Protein AF-A0A9P8HRF6-F1 (afdb_monomer_lite)

Radius of gyration: 20.4 Å; chains: 1; bounding box: 56×30×61 Å

Organism: NCBI:txid1670608

Foldseek 3Di:
DDPPDCPDPVVVVVVVVVVVVLVVLLVVLVVLLVCLVVLCDPPHDPVSNVVSLVSLLVSLVSNVVSLVVVVVVLVVVVVVVVPDDPLVVLVSVLVVVLSVLVVLQSVLSNCQSPDDPVSQQSPCVRHPVVCCCVSHPVSVVVSVVSNVVSVVVSVVVPVVVVVVD

Sequence (165 aa):
MVCRSNVDFKDKKRLIGMLNRTQLLYTAAIALSIAGGGMRSPGNTPKNQSTGRKLTRVATILITVTFAALVGYTVYFWVQKGRLRPARLMLLRAFSLAIPFLIVRIVYALLAAFSSALISKWSAIYGSWVAFLVMGLIMEFIVVAIYVTAGILIPYSRDHQEEAK

pLDDT: mean 77.13, std 14.33, range [34.88, 93.38]

Structure (mmCIF, N/CA/C/O backbone):
data_AF-A0A9P8HRF6-F1
#
_entry.id   AF-A0A9P8HRF6-F1
#
loop_
_atom_site.group_PDB
_atom_site.id
_atom_site.type_symbol
_atom_site.label_atom_id
_atom_site.label_alt_id
_atom_site.label_comp_id
_atom_site.label_asym_id
_atom_site.label_entity_id
_atom_site.label_seq_id
_atom_site.pdbx_PDB_ins_code
_atom_site.Cartn_x
_atom_site.Cartn_y
_atom_site.Cartn_z
_atom_site.occupancy
_atom_site.B_iso_or_equiv
_atom_site.auth_seq_id
_atom_site.auth_comp_id
_atom_site.auth_asym_id
_atom_site.auth_atom_id
_atom_site.pdbx_PDB_model_num
ATOM 1 N N . MET A 1 1 ? -21.610 5.510 33.395 1.00 34.88 1 MET A N 1
ATOM 2 C CA . MET A 1 1 ? -20.277 5.841 33.945 1.00 34.88 1 MET A CA 1
ATOM 3 C C . MET A 1 1 ? -19.281 5.919 32.788 1.00 34.88 1 MET A C 1
ATOM 5 O O . MET A 1 1 ? -18.798 4.900 32.316 1.00 34.88 1 MET A O 1
ATOM 9 N N . VAL A 1 2 ? -19.085 7.112 32.219 1.00 44.91 2 VAL A N 1
ATOM 10 C CA . VAL A 1 2 ? -18.218 7.323 31.047 1.00 44.91 2 VAL A CA 1
ATOM 11 C C . VAL A 1 2 ? -16.812 7.617 31.558 1.00 44.91 2 VAL A C 1
ATOM 13 O O . VAL A 1 2 ? -16.490 8.759 31.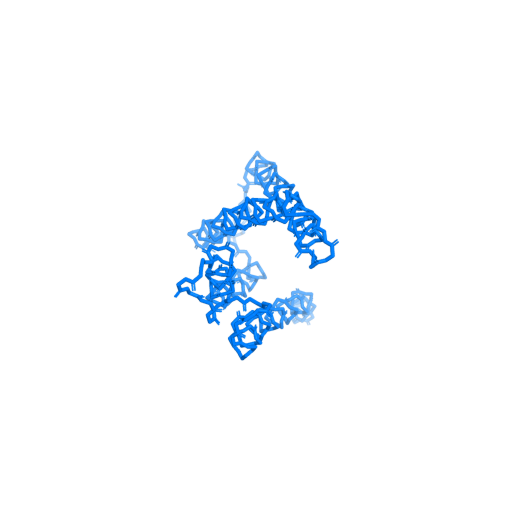878 1.00 44.91 2 VAL A O 1
ATOM 16 N N . CYS A 1 3 ? -15.963 6.592 31.645 1.00 42.81 3 CYS A N 1
ATOM 17 C CA . CYS A 1 3 ? -14.525 6.811 31.769 1.00 42.81 3 CYS A CA 1
ATOM 18 C C . CYS A 1 3 ? -14.032 7.444 30.464 1.00 42.81 3 CYS A C 1
ATOM 20 O O . CYS A 1 3 ? -13.748 6.775 29.468 1.00 42.81 3 CYS A O 1
ATOM 22 N N . ARG A 1 4 ? -13.976 8.777 30.472 1.00 48.53 4 ARG A N 1
ATOM 23 C CA . ARG A 1 4 ? -13.335 9.620 29.468 1.00 48.53 4 ARG A CA 1
ATOM 24 C C . ARG A 1 4 ? -11.851 9.261 29.458 1.00 48.53 4 ARG A C 1
ATOM 26 O O . ARG A 1 4 ? -11.060 9.768 30.242 1.00 48.53 4 ARG A O 1
ATOM 33 N N . SER A 1 5 ? -11.490 8.307 28.609 1.00 50.91 5 SER A N 1
ATOM 34 C CA . SER A 1 5 ? -10.112 7.873 28.436 1.00 50.91 5 SER A CA 1
ATOM 35 C C . SER A 1 5 ? -9.315 9.039 27.839 1.00 50.91 5 SER A C 1
ATOM 37 O O . SER A 1 5 ? -9.398 9.299 26.636 1.00 50.91 5 SER A O 1
ATOM 39 N N . ASN A 1 6 ? -8.556 9.727 28.696 1.00 44.25 6 ASN A N 1
ATOM 40 C CA . ASN A 1 6 ? -7.349 10.472 28.347 1.00 44.25 6 ASN A CA 1
ATOM 41 C C . ASN A 1 6 ? -6.419 9.514 27.589 1.00 44.25 6 ASN A C 1
ATOM 43 O O . ASN A 1 6 ? -5.600 8.810 28.175 1.00 44.25 6 ASN A O 1
ATOM 47 N N . VAL A 1 7 ? -6.614 9.401 26.278 1.00 54.84 7 VAL A N 1
ATOM 48 C CA . VAL A 1 7 ? -5.555 8.915 25.401 1.00 54.84 7 VAL A CA 1
ATOM 49 C C . VAL A 1 7 ? -4.588 10.085 25.330 1.00 54.84 7 VAL A C 1
ATOM 51 O O . VAL A 1 7 ? -4.951 11.156 24.841 1.00 54.84 7 VAL A O 1
ATOM 54 N N . ASP A 1 8 ? -3.436 9.898 25.957 1.00 60.84 8 ASP A N 1
ATOM 55 C CA . ASP A 1 8 ? -2.430 10.907 26.243 1.00 60.84 8 ASP A CA 1
ATOM 56 C C . ASP A 1 8 ? -2.174 11.817 25.024 1.00 60.84 8 ASP A C 1
ATOM 58 O O . ASP A 1 8 ? -1.934 11.367 23.897 1.00 60.84 8 ASP A O 1
ATOM 62 N N . PHE A 1 9 ? -2.264 13.133 25.226 1.00 56.09 9 PHE A N 1
ATOM 63 C CA . PHE A 1 9 ? -2.082 14.124 24.161 1.00 56.09 9 PHE A CA 1
ATOM 64 C C . PHE A 1 9 ? -0.687 14.009 23.508 1.00 56.09 9 PHE A C 1
ATOM 66 O O . PHE A 1 9 ? -0.514 14.347 22.331 1.00 56.09 9 PHE A O 1
ATOM 73 N N . LYS A 1 10 ? 0.301 13.481 24.245 1.00 58.62 10 LYS A N 1
ATOM 74 C CA . LYS A 1 10 ? 1.660 13.178 23.784 1.00 58.62 10 LYS A CA 1
ATOM 75 C C . LYS A 1 10 ? 1.672 11.990 22.822 1.00 58.62 10 LYS A C 1
ATOM 77 O O . LYS A 1 10 ? 2.337 12.079 21.790 1.00 58.62 10 LYS A O 1
ATOM 82 N N . ASP A 1 11 ? 0.890 10.943 23.083 1.00 69.56 11 ASP A N 1
ATOM 83 C CA . ASP A 1 11 ? 0.734 9.804 22.167 1.00 69.56 11 ASP A CA 1
ATOM 84 C C . ASP A 1 11 ? 0.033 10.220 20.876 1.00 69.56 11 ASP A C 1
ATOM 86 O O . ASP A 1 11 ? 0.462 9.837 19.788 1.00 69.56 11 ASP A O 1
ATOM 90 N N . LYS A 1 12 ? -0.970 11.104 20.958 1.00 71.44 12 LYS A N 1
ATOM 91 C CA . LYS A 1 12 ? -1.626 11.659 19.764 1.00 71.44 12 LYS A CA 1
ATOM 92 C C . LYS A 1 12 ? -0.635 12.420 18.873 1.00 71.44 12 LYS A C 1
ATOM 94 O O . LYS A 1 12 ? -0.612 12.202 17.663 1.00 71.44 12 LYS A O 1
ATOM 99 N N . LYS A 1 13 ? 0.201 13.292 19.454 1.00 74.69 13 LYS A N 1
ATOM 100 C CA . LYS A 1 13 ? 1.238 14.033 18.707 1.00 74.69 13 LYS A CA 1
ATOM 101 C C . LYS A 1 13 ? 2.289 13.095 18.107 1.00 74.69 13 LYS A C 1
ATOM 103 O O . LYS A 1 13 ? 2.679 13.280 16.956 1.00 74.69 13 LYS A O 1
ATOM 108 N N . ARG A 1 14 ? 2.714 12.071 18.857 1.00 76.19 14 ARG A N 1
ATOM 109 C CA . ARG A 1 14 ? 3.662 11.051 18.381 1.00 76.19 14 ARG A CA 1
ATOM 110 C C . ARG A 1 14 ? 3.092 10.239 17.218 1.00 76.19 14 ARG A C 1
ATOM 112 O O . ARG A 1 14 ? 3.770 10.113 16.204 1.00 76.19 14 ARG A O 1
ATOM 119 N N . LEU A 1 15 ? 1.847 9.773 17.322 1.00 76.06 15 LEU A N 1
ATOM 120 C CA . LEU A 1 15 ? 1.154 9.027 16.266 1.00 76.06 15 LEU A CA 1
ATOM 121 C C . LEU A 1 15 ? 1.003 9.853 14.986 1.00 76.06 15 LEU A C 1
ATOM 123 O O . LEU A 1 15 ? 1.347 9.367 13.912 1.00 76.06 15 LEU A O 1
ATOM 127 N N . ILE A 1 16 ? 0.563 11.111 15.093 1.00 79.88 16 ILE A N 1
ATOM 128 C CA . ILE A 1 16 ? 0.440 12.010 13.932 1.00 79.88 16 ILE A CA 1
ATOM 129 C C . ILE A 1 16 ? 1.817 12.263 13.300 1.00 79.88 16 ILE A C 1
ATOM 131 O O . ILE A 1 16 ? 1.957 12.191 12.081 1.00 79.88 16 ILE A O 1
ATOM 135 N N . GLY A 1 17 ? 2.857 12.484 14.111 1.00 84.00 17 GLY A N 1
ATOM 136 C CA . GLY A 1 17 ? 4.224 12.654 13.613 1.00 84.00 17 GLY A CA 1
ATOM 137 C C . GLY A 1 17 ? 4.808 11.393 12.961 1.00 84.00 17 GLY A C 1
ATOM 138 O O . GLY A 1 17 ? 5.608 11.488 12.033 1.00 84.00 17 GLY A O 1
ATOM 139 N N . MET A 1 18 ? 4.431 10.197 13.420 1.00 83.94 18 MET A N 1
ATOM 140 C CA . MET A 1 18 ? 4.812 8.931 12.780 1.00 83.94 18 MET A CA 1
ATOM 141 C C . MET A 1 18 ? 4.077 8.731 11.451 1.00 83.94 18 MET A C 1
ATOM 143 O O . MET A 1 18 ? 4.732 8.453 10.449 1.00 83.94 18 MET A O 1
ATOM 147 N N . LEU A 1 19 ? 2.761 8.965 11.414 1.00 83.44 19 LEU A N 1
ATOM 148 C CA . LEU A 1 19 ? 1.964 8.866 10.188 1.00 83.44 19 LEU A CA 1
ATOM 149 C C . LEU A 1 19 ? 2.472 9.818 9.102 1.00 83.44 19 LEU A C 1
ATOM 151 O O . LEU A 1 19 ? 2.679 9.392 7.966 1.00 83.44 19 LEU A O 1
ATOM 155 N N . ASN A 1 20 ? 2.750 11.075 9.458 1.00 88.31 20 ASN A N 1
ATOM 156 C CA . ASN A 1 20 ? 3.239 12.071 8.505 1.00 88.31 20 ASN A CA 1
ATOM 157 C C . ASN A 1 20 ? 4.582 11.653 7.880 1.00 88.31 20 ASN A C 1
ATOM 159 O O . ASN A 1 20 ? 4.787 11.786 6.677 1.00 88.31 20 ASN A O 1
ATOM 163 N N . ARG A 1 21 ? 5.479 11.055 8.678 1.00 89.56 21 ARG A N 1
ATOM 164 C CA . ARG A 1 21 ? 6.744 10.497 8.173 1.00 89.56 21 ARG A CA 1
ATOM 165 C C . ARG A 1 21 ? 6.512 9.344 7.199 1.00 89.56 21 ARG A C 1
ATOM 167 O O . ARG A 1 21 ? 7.142 9.315 6.147 1.00 89.56 21 ARG A O 1
ATOM 174 N N . THR A 1 22 ? 5.589 8.429 7.498 1.00 89.19 22 THR A N 1
ATOM 175 C CA . THR A 1 22 ? 5.261 7.340 6.562 1.00 89.19 22 THR A CA 1
ATOM 176 C C . THR A 1 22 ? 4.598 7.837 5.277 1.00 89.19 22 THR A C 1
ATOM 178 O O . THR A 1 22 ? 4.884 7.300 4.210 1.00 89.19 22 THR A O 1
ATOM 181 N N . GLN A 1 23 ? 3.785 8.896 5.347 1.00 88.38 23 GLN A N 1
ATOM 182 C CA . GLN A 1 23 ? 3.176 9.518 4.169 1.00 88.38 23 GLN A CA 1
ATOM 183 C C . GLN A 1 23 ? 4.218 10.199 3.277 1.00 88.38 23 GLN A C 1
ATOM 185 O O . GLN A 1 23 ? 4.188 9.998 2.068 1.00 88.38 23 GLN A O 1
ATOM 190 N N . LEU A 1 24 ? 5.175 10.924 3.864 1.00 92.19 24 LEU A N 1
ATOM 191 C CA . LEU A 1 24 ? 6.300 11.520 3.133 1.00 92.19 24 LEU A CA 1
ATOM 192 C C . LEU A 1 24 ? 7.154 10.463 2.420 1.00 92.19 24 LEU A C 1
ATOM 194 O O . LEU A 1 24 ? 7.548 10.646 1.271 1.00 92.19 24 LEU A O 1
ATOM 198 N N . LEU A 1 25 ? 7.420 9.334 3.084 1.00 91.12 25 LEU A N 1
ATOM 199 C CA . LEU A 1 25 ? 8.137 8.217 2.463 1.00 91.12 25 LEU A CA 1
ATOM 200 C C . LEU A 1 25 ? 7.348 7.618 1.292 1.00 91.12 25 LEU A C 1
ATOM 202 O O . LEU A 1 25 ? 7.927 7.319 0.249 1.00 91.12 25 LEU A O 1
ATOM 206 N N . TYR A 1 26 ? 6.030 7.474 1.443 1.00 91.75 26 TYR A N 1
ATOM 207 C CA . TYR A 1 26 ? 5.168 6.923 0.401 1.00 91.75 26 TYR A CA 1
ATOM 208 C C . TYR A 1 26 ? 5.082 7.825 -0.836 1.00 91.75 26 TYR A C 1
ATOM 210 O O . TYR A 1 26 ? 5.217 7.342 -1.960 1.00 91.75 26 TYR A O 1
ATOM 218 N N . THR A 1 27 ? 4.908 9.137 -0.654 1.00 92.44 27 THR A N 1
ATOM 219 C CA . THR A 1 27 ? 4.850 10.089 -1.775 1.00 92.44 27 THR A CA 1
ATOM 220 C C . THR A 1 27 ? 6.174 10.145 -2.534 1.00 92.44 27 THR A C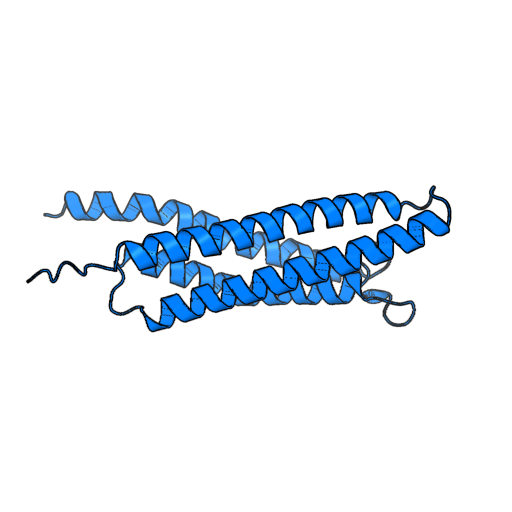 1
ATOM 222 O O . THR A 1 27 ? 6.172 10.116 -3.767 1.00 92.44 27 THR A O 1
ATOM 225 N N . ALA A 1 28 ? 7.305 10.127 -1.821 1.00 93.38 28 ALA A N 1
ATOM 226 C CA . ALA A 1 28 ? 8.628 10.026 -2.432 1.00 93.38 28 ALA A CA 1
ATOM 227 C C . ALA A 1 28 ? 8.784 8.729 -3.247 1.00 93.38 28 ALA A C 1
ATOM 229 O O . ALA A 1 28 ? 9.322 8.749 -4.356 1.00 93.38 28 ALA A O 1
ATOM 230 N N . ALA A 1 29 ? 8.271 7.606 -2.737 1.00 91.88 29 ALA A N 1
ATOM 231 C CA . ALA A 1 29 ? 8.329 6.328 -3.436 1.00 91.88 29 ALA A CA 1
ATOM 232 C C . ALA A 1 29 ? 7.499 6.324 -4.732 1.00 91.88 29 ALA A C 1
ATOM 234 O O . ALA A 1 29 ? 7.974 5.828 -5.755 1.00 91.88 29 ALA A O 1
ATOM 235 N N . ILE A 1 30 ? 6.301 6.924 -4.728 1.00 92.19 30 ILE A N 1
ATOM 236 C CA . ILE A 1 30 ? 5.479 7.073 -5.941 1.00 92.19 30 ILE A CA 1
ATOM 237 C C . ILE A 1 30 ? 6.202 7.932 -6.983 1.00 92.19 30 ILE A C 1
ATOM 239 O O . ILE A 1 30 ? 6.291 7.528 -8.143 1.00 92.19 30 ILE A O 1
ATOM 243 N N . ALA A 1 31 ? 6.763 9.076 -6.581 1.00 93.38 31 ALA A N 1
ATOM 244 C CA . ALA A 1 31 ? 7.508 9.948 -7.491 1.00 93.38 31 ALA A CA 1
ATOM 245 C C . ALA A 1 31 ? 8.676 9.199 -8.159 1.00 93.38 31 ALA A C 1
ATOM 247 O O . ALA A 1 31 ? 8.865 9.274 -9.376 1.00 93.38 31 ALA A O 1
ATOM 248 N N . LEU A 1 32 ? 9.408 8.401 -7.378 1.00 89.62 32 LEU A N 1
ATOM 249 C CA . LEU A 1 32 ? 10.512 7.586 -7.877 1.00 89.62 32 LEU A CA 1
ATOM 250 C C . LEU A 1 32 ? 10.035 6.451 -8.800 1.00 89.62 32 LEU A C 1
ATOM 252 O O . LEU A 1 32 ? 10.715 6.123 -9.773 1.00 89.62 32 LEU A O 1
ATOM 256 N N . SER A 1 33 ? 8.855 5.882 -8.534 1.00 87.88 33 SER A N 1
ATOM 257 C CA . SER A 1 33 ? 8.227 4.870 -9.390 1.00 87.88 33 SER A CA 1
ATOM 258 C C . SER A 1 33 ? 7.843 5.440 -10.759 1.00 87.88 33 SER A C 1
ATOM 260 O O . SER A 1 33 ? 8.093 4.795 -11.778 1.00 87.88 33 SER A O 1
ATOM 262 N N . ILE A 1 34 ? 7.282 6.654 -10.802 1.00 88.38 34 ILE A N 1
ATOM 263 C CA . ILE A 1 34 ? 6.915 7.339 -12.053 1.00 88.38 34 ILE A CA 1
ATOM 264 C C . ILE A 1 34 ? 8.178 7.681 -12.857 1.00 88.38 34 ILE A C 1
ATOM 266 O O . ILE A 1 34 ? 8.266 7.350 -14.042 1.00 88.38 34 ILE A O 1
ATOM 270 N N . ALA A 1 35 ? 9.195 8.258 -12.204 1.00 88.62 35 ALA A N 1
ATOM 271 C CA . ALA A 1 35 ? 10.479 8.571 -12.837 1.00 88.62 35 ALA A CA 1
ATOM 272 C C . ALA A 1 35 ? 11.182 7.312 -13.383 1.00 88.62 35 ALA A C 1
ATOM 274 O O . ALA A 1 35 ? 11.676 7.301 -14.513 1.00 88.62 35 ALA A O 1
ATOM 275 N N . GLY A 1 36 ? 11.178 6.223 -12.606 1.00 83.44 36 GLY A N 1
ATOM 276 C CA . GLY A 1 36 ? 11.717 4.927 -13.016 1.00 83.44 36 GLY A CA 1
ATOM 277 C C . GLY A 1 36 ? 10.979 4.322 -14.214 1.00 83.44 36 GLY A C 1
ATOM 278 O O . GLY A 1 36 ? 11.626 3.744 -15.087 1.00 83.44 36 GLY A O 1
ATOM 279 N N . GLY A 1 37 ? 9.656 4.498 -14.293 1.00 81.31 37 GLY A N 1
ATOM 280 C CA . GLY A 1 37 ? 8.837 4.088 -15.436 1.00 81.31 37 GLY A CA 1
ATOM 281 C C . GLY A 1 37 ? 9.205 4.826 -16.725 1.00 81.31 37 GLY A C 1
ATOM 282 O O . GLY A 1 37 ? 9.447 4.183 -17.746 1.00 81.31 37 GLY A O 1
ATOM 283 N N . GLY A 1 38 ? 9.343 6.155 -16.668 1.00 82.44 38 GLY A N 1
ATOM 284 C CA . GLY A 1 38 ? 9.699 6.974 -17.836 1.00 82.44 38 GLY A CA 1
ATOM 285 C C . GLY A 1 38 ? 11.072 6.635 -18.433 1.00 82.44 38 GLY A C 1
ATOM 286 O O . GLY A 1 38 ? 11.222 6.524 -19.651 1.00 82.44 38 GLY A O 1
ATOM 287 N N . MET A 1 39 ? 12.073 6.372 -17.586 1.00 80.88 39 MET A N 1
ATOM 288 C CA . MET A 1 39 ? 13.433 6.024 -18.035 1.00 80.88 39 MET A CA 1
ATOM 289 C C . MET A 1 39 ? 13.544 4.630 -18.675 1.00 80.88 39 MET A C 1
ATOM 291 O O . MET A 1 39 ? 14.533 4.334 -19.346 1.00 80.88 39 MET A O 1
ATOM 295 N N . ARG A 1 40 ? 12.541 3.764 -18.486 1.00 72.12 40 ARG A N 1
ATOM 296 C CA . ARG A 1 40 ? 12.487 2.412 -19.069 1.00 72.12 40 ARG A CA 1
ATOM 297 C C . ARG A 1 40 ? 11.886 2.377 -20.476 1.00 72.12 40 ARG A C 1
ATOM 299 O O . ARG A 1 40 ? 11.742 1.287 -21.024 1.00 72.12 40 ARG A O 1
ATOM 306 N N . SER A 1 41 ? 11.534 3.533 -21.044 1.00 72.94 41 SER A N 1
ATOM 307 C CA . SER A 1 41 ? 10.966 3.603 -22.392 1.00 72.94 41 SER A CA 1
ATOM 308 C C . SER A 1 41 ? 11.946 3.056 -23.453 1.00 72.94 41 SER A C 1
ATOM 310 O O . SER A 1 41 ? 13.138 3.378 -23.378 1.00 72.94 41 SER A O 1
ATOM 312 N N . PRO A 1 42 ? 11.473 2.266 -24.443 1.00 63.44 42 PRO A N 1
ATOM 313 C CA . PRO A 1 42 ? 12.308 1.624 -25.467 1.00 63.44 42 PRO A CA 1
ATOM 314 C C . PRO A 1 42 ? 13.162 2.580 -26.312 1.00 63.44 42 PRO A C 1
ATOM 316 O O . PRO A 1 42 ? 14.165 2.152 -26.872 1.00 63.44 42 PRO A O 1
ATOM 319 N N . GLY A 1 43 ? 12.795 3.864 -26.389 1.00 66.62 43 GLY A N 1
ATOM 320 C CA . GLY A 1 43 ? 13.535 4.892 -27.135 1.00 66.62 43 GLY A CA 1
ATOM 321 C C . GLY A 1 43 ? 14.746 5.489 -26.406 1.00 66.62 43 GLY A C 1
ATOM 322 O O . GLY A 1 43 ? 15.421 6.350 -26.960 1.00 66.62 43 GLY A O 1
ATOM 323 N N . ASN A 1 44 ? 15.028 5.074 -25.165 1.00 70.25 44 ASN A N 1
ATOM 324 C CA . ASN A 1 44 ? 16.126 5.623 -24.365 1.00 70.25 44 ASN A CA 1
ATOM 325 C C . ASN A 1 44 ? 17.416 4.794 -24.464 1.00 70.25 44 ASN A C 1
ATOM 327 O O . ASN A 1 44 ? 17.382 3.563 -24.533 1.00 70.25 44 ASN A O 1
ATOM 331 N N . THR A 1 45 ? 18.563 5.469 -24.331 1.00 76.44 45 THR A N 1
ATOM 332 C CA . THR A 1 45 ? 19.906 4.869 -24.250 1.00 76.44 45 THR A CA 1
ATOM 333 C C . THR A 1 45 ? 19.966 3.733 -23.211 1.00 76.44 45 THR A C 1
ATOM 335 O O . THR A 1 45 ? 19.419 3.887 -22.112 1.00 76.44 45 THR A O 1
ATOM 338 N N . PRO A 1 46 ? 20.692 2.623 -23.462 1.00 72.94 46 PRO A N 1
ATOM 339 C CA . PRO A 1 46 ? 20.788 1.483 -22.536 1.00 72.94 46 PRO A CA 1
ATOM 340 C C . PRO A 1 46 ? 21.230 1.859 -21.107 1.00 72.94 46 PRO A C 1
ATOM 342 O O . PRO A 1 46 ? 20.789 1.245 -20.131 1.00 72.94 46 PRO A O 1
ATOM 345 N N . LYS A 1 47 ? 22.032 2.925 -20.948 1.00 73.12 47 LYS A N 1
ATOM 346 C CA . LYS A 1 47 ? 22.398 3.484 -19.633 1.00 73.12 47 LYS A CA 1
ATOM 347 C C . LYS A 1 47 ? 21.176 3.987 -18.844 1.00 73.12 47 LYS A C 1
ATOM 349 O O . LYS A 1 47 ? 21.052 3.677 -17.655 1.00 73.12 47 LYS A O 1
ATOM 354 N N . ASN A 1 48 ? 20.240 4.678 -19.495 1.00 76.19 48 ASN A N 1
ATOM 355 C CA . ASN A 1 48 ? 19.022 5.203 -18.865 1.00 76.19 48 ASN A CA 1
ATOM 356 C C . ASN A 1 48 ? 18.056 4.079 -18.479 1.00 76.19 48 ASN A C 1
ATOM 358 O O . ASN A 1 48 ? 17.487 4.111 -17.390 1.00 76.19 48 ASN A O 1
ATOM 362 N N . GLN A 1 49 ? 17.952 3.030 -19.299 1.00 76.88 49 GLN A N 1
ATOM 363 C CA . GLN A 1 49 ? 17.112 1.870 -18.986 1.00 76.88 49 GLN A CA 1
ATOM 364 C C . GLN A 1 49 ? 17.599 1.125 -17.734 1.00 76.88 49 GLN A C 1
ATOM 366 O O . GLN A 1 49 ? 16.798 0.736 -16.878 1.00 76.88 49 GLN A O 1
ATOM 371 N N . SER A 1 50 ? 18.921 0.965 -17.582 1.00 77.88 50 SER A N 1
ATOM 372 C CA . SER A 1 50 ? 19.508 0.346 -16.385 1.00 77.88 50 SER A CA 1
ATOM 373 C C . SER A 1 50 ? 19.251 1.177 -15.120 1.00 77.88 50 SER A C 1
ATOM 375 O O . SER A 1 50 ? 18.928 0.627 -14.063 1.00 77.88 50 SER A O 1
ATOM 377 N N . THR A 1 51 ? 19.311 2.505 -15.249 1.00 82.81 51 THR A N 1
ATOM 378 C CA . THR A 1 51 ? 19.046 3.457 -14.165 1.00 82.81 51 THR A CA 1
ATOM 379 C C . THR A 1 51 ? 17.571 3.423 -13.771 1.00 82.81 51 THR A C 1
ATOM 381 O O . THR A 1 51 ? 17.261 3.208 -12.600 1.00 82.81 51 THR A O 1
ATOM 384 N N . GLY A 1 52 ? 16.648 3.475 -14.737 1.00 81.06 52 GLY A N 1
ATOM 385 C CA . GLY A 1 52 ? 15.208 3.349 -14.489 1.00 81.06 52 GLY A CA 1
ATOM 386 C C . GLY A 1 52 ? 14.827 2.038 -13.795 1.00 81.06 52 GLY A C 1
ATOM 387 O O . GLY A 1 52 ? 13.979 2.017 -12.898 1.00 81.06 52 GLY A O 1
ATOM 388 N N . ARG A 1 53 ? 15.509 0.935 -14.130 1.00 80.50 53 ARG A N 1
ATOM 389 C CA . ARG A 1 53 ? 15.315 -0.366 -13.469 1.00 80.50 53 ARG A CA 1
ATOM 390 C C . ARG A 1 53 ? 15.757 -0.338 -12.001 1.00 80.50 53 ARG A C 1
ATOM 392 O O . ARG A 1 53 ? 15.048 -0.886 -11.158 1.00 80.50 53 ARG A O 1
ATOM 399 N N . LYS A 1 54 ? 16.871 0.333 -11.683 1.00 84.06 54 LYS A N 1
ATOM 400 C CA . LYS A 1 54 ? 17.317 0.557 -10.295 1.00 84.06 54 LYS A CA 1
ATOM 401 C C . LYS A 1 54 ? 16.330 1.442 -9.525 1.00 84.06 54 LYS A C 1
ATOM 403 O O . LYS A 1 54 ? 15.912 1.047 -8.441 1.00 84.06 54 LYS A O 1
ATOM 408 N N . LEU A 1 55 ? 15.891 2.562 -10.107 1.00 86.12 55 LEU A N 1
ATOM 409 C CA . LEU A 1 55 ? 14.913 3.470 -9.484 1.00 86.12 55 LEU A CA 1
ATOM 410 C C . LEU A 1 55 ? 13.596 2.756 -9.155 1.00 86.12 55 LEU A C 1
ATOM 412 O O . LEU A 1 55 ? 13.100 2.864 -8.037 1.00 86.12 55 LEU A O 1
ATOM 416 N N . THR A 1 56 ? 13.073 1.957 -10.091 1.00 85.56 56 THR A N 1
ATOM 417 C CA . THR A 1 56 ? 11.822 1.204 -9.887 1.00 85.56 56 THR A CA 1
ATOM 418 C C . THR A 1 56 ? 11.953 0.181 -8.752 1.00 85.56 56 THR A C 1
ATOM 420 O O . THR A 1 56 ? 11.028 0.007 -7.961 1.00 85.56 56 THR A O 1
ATOM 423 N N . ARG A 1 57 ? 13.111 -0.487 -8.630 1.00 87.06 57 ARG A N 1
ATOM 424 C CA . ARG A 1 57 ? 13.369 -1.433 -7.530 1.00 87.06 57 ARG A CA 1
ATOM 425 C C . ARG A 1 57 ? 13.397 -0.729 -6.179 1.00 87.06 57 ARG A C 1
ATOM 427 O O . ARG A 1 57 ? 12.732 -1.188 -5.256 1.00 87.06 57 ARG A O 1
ATOM 434 N N . VAL A 1 58 ? 14.104 0.399 -6.080 1.00 90.69 58 VAL A N 1
ATOM 435 C CA . VAL A 1 58 ? 14.150 1.206 -4.849 1.00 90.69 58 VAL A CA 1
ATOM 436 C C . VAL A 1 58 ? 12.748 1.685 -4.466 1.00 90.69 58 VAL A C 1
ATOM 438 O O . VAL A 1 58 ? 12.335 1.499 -3.324 1.00 90.69 58 VAL A O 1
ATOM 441 N N . ALA A 1 59 ? 11.982 2.213 -5.425 1.00 88.62 59 ALA A N 1
ATOM 442 C CA . ALA A 1 59 ? 10.602 2.642 -5.204 1.00 88.62 59 ALA A CA 1
ATOM 443 C C . ALA A 1 59 ? 9.715 1.502 -4.674 1.00 88.62 59 ALA A C 1
ATOM 445 O O . ALA A 1 59 ? 8.973 1.681 -3.710 1.00 88.62 59 ALA A O 1
ATOM 446 N N . THR A 1 60 ? 9.840 0.307 -5.257 1.00 89.56 60 THR A N 1
ATOM 447 C CA . THR A 1 60 ? 9.044 -0.862 -4.851 1.00 89.56 60 THR A CA 1
ATOM 448 C C . THR A 1 60 ? 9.385 -1.317 -3.429 1.00 89.56 60 THR A C 1
ATOM 450 O O . THR A 1 60 ? 8.482 -1.650 -2.659 1.00 89.56 60 THR A O 1
ATOM 453 N N . ILE A 1 61 ? 10.668 -1.287 -3.046 1.00 90.94 61 ILE A N 1
ATOM 454 C CA . ILE A 1 61 ? 11.095 -1.581 -1.668 1.00 90.94 61 ILE A CA 1
ATOM 455 C C . ILE A 1 61 ? 10.480 -0.565 -0.700 1.00 90.94 61 ILE A C 1
ATOM 457 O O . ILE A 1 61 ? 9.895 -0.967 0.302 1.00 90.94 61 ILE A O 1
ATOM 461 N N . LEU A 1 62 ? 10.557 0.734 -1.008 1.00 91.94 62 LEU A N 1
ATOM 462 C CA . LEU A 1 62 ? 9.999 1.786 -0.152 1.00 91.94 62 LEU A CA 1
ATOM 463 C C . LEU A 1 62 ? 8.487 1.619 0.048 1.00 91.94 62 LEU A C 1
ATOM 465 O O . LEU A 1 62 ? 8.025 1.630 1.186 1.00 91.94 62 LEU A O 1
ATOM 469 N N . ILE A 1 63 ? 7.731 1.378 -1.029 1.00 90.94 63 ILE A N 1
ATOM 470 C CA . ILE A 1 63 ? 6.282 1.119 -0.958 1.00 90.94 63 ILE A CA 1
ATOM 471 C C . ILE A 1 63 ? 5.988 -0.097 -0.070 1.00 90.94 63 ILE A C 1
ATOM 473 O O . ILE A 1 63 ? 5.089 -0.050 0.769 1.00 90.94 63 ILE A O 1
ATOM 477 N N . THR A 1 64 ? 6.772 -1.168 -0.212 1.00 91.62 64 THR A N 1
ATOM 478 C CA . THR A 1 64 ? 6.619 -2.393 0.588 1.00 91.62 64 THR A CA 1
ATOM 479 C C . THR A 1 64 ? 6.871 -2.130 2.073 1.00 91.62 64 THR A C 1
ATOM 481 O O . THR A 1 64 ? 6.087 -2.563 2.916 1.00 91.62 64 THR A O 1
ATOM 484 N N . VAL A 1 65 ? 7.930 -1.387 2.409 1.00 93.06 65 VAL A N 1
ATOM 485 C CA . VAL A 1 65 ? 8.260 -1.023 3.797 1.00 93.06 65 VAL A CA 1
ATOM 486 C C . VAL A 1 65 ? 7.163 -0.149 4.405 1.00 93.06 65 VAL A C 1
ATOM 488 O O . VAL A 1 65 ? 6.727 -0.400 5.530 1.00 93.06 65 VAL A O 1
ATOM 491 N N . THR A 1 66 ? 6.664 0.840 3.661 1.00 90.88 66 THR A N 1
ATOM 492 C CA . THR A 1 66 ? 5.556 1.683 4.125 1.00 90.88 66 THR A CA 1
ATOM 493 C C . THR A 1 66 ? 4.280 0.870 4.341 1.00 90.88 66 THR A C 1
ATOM 495 O O . THR A 1 66 ? 3.590 1.071 5.342 1.00 90.88 66 THR A O 1
ATOM 498 N N . PHE A 1 67 ? 3.983 -0.087 3.461 1.00 91.12 67 PHE A N 1
ATOM 499 C CA . PHE A 1 67 ? 2.844 -0.984 3.636 1.00 91.12 67 PHE A CA 1
ATOM 500 C C . PHE A 1 67 ? 2.995 -1.883 4.874 1.00 91.12 67 PHE A C 1
ATOM 502 O O . PHE A 1 67 ? 2.052 -2.014 5.652 1.00 91.12 67 PHE A O 1
ATOM 509 N N . ALA A 1 68 ? 4.182 -2.444 5.118 1.00 91.00 68 ALA A N 1
ATOM 510 C CA . ALA A 1 68 ? 4.448 -3.231 6.323 1.00 91.00 68 ALA A CA 1
ATOM 511 C C . ALA A 1 68 ? 4.253 -2.401 7.607 1.00 91.00 68 ALA A C 1
ATOM 513 O O . ALA A 1 68 ? 3.638 -2.875 8.565 1.00 91.00 68 ALA A O 1
ATOM 514 N N . ALA A 1 69 ? 4.697 -1.139 7.607 1.00 90.62 69 ALA A N 1
ATOM 515 C CA . ALA A 1 69 ? 4.443 -0.213 8.710 1.00 90.62 69 ALA A CA 1
ATOM 516 C C . ALA A 1 69 ? 2.938 0.054 8.904 1.00 90.62 69 ALA A C 1
ATOM 518 O O . ALA A 1 69 ? 2.463 0.054 10.040 1.00 90.62 69 ALA A O 1
ATOM 519 N N . LEU A 1 70 ? 2.176 0.214 7.814 1.00 88.69 70 LEU A N 1
ATOM 520 C CA . LEU A 1 70 ? 0.720 0.388 7.857 1.00 88.69 70 LEU A CA 1
ATOM 521 C C . LEU A 1 70 ? 0.015 -0.820 8.487 1.00 88.69 70 LEU A C 1
ATOM 523 O O . LEU A 1 70 ? -0.831 -0.645 9.362 1.00 88.69 70 LEU A O 1
ATOM 527 N N . VAL A 1 71 ? 0.392 -2.038 8.088 1.00 89.75 71 VAL A N 1
ATOM 528 C CA . VAL A 1 71 ? -0.128 -3.274 8.695 1.00 89.75 71 VAL A CA 1
ATOM 529 C C . VAL A 1 71 ? 0.209 -3.315 10.187 1.00 89.75 71 VAL A C 1
ATOM 531 O O . VAL A 1 71 ? -0.669 -3.604 11.000 1.00 89.75 71 VAL A O 1
ATOM 534 N N . GLY A 1 72 ? 1.439 -2.947 10.561 1.00 88.12 72 GLY A N 1
ATOM 535 C CA . GLY A 1 72 ? 1.860 -2.833 11.959 1.00 88.12 72 GLY A CA 1
ATOM 536 C C . GLY A 1 72 ? 0.992 -1.864 12.765 1.00 88.12 72 GLY A C 1
ATOM 537 O O . GLY A 1 72 ? 0.561 -2.200 13.870 1.00 88.12 72 GLY A O 1
ATOM 538 N N . TYR A 1 73 ? 0.658 -0.697 12.203 1.00 85.69 73 TYR A N 1
ATOM 539 C CA . TYR A 1 73 ? -0.270 0.241 12.838 1.00 85.69 73 TYR A CA 1
ATOM 540 C C . TYR A 1 73 ? -1.670 -0.358 12.996 1.00 85.69 73 TYR A C 1
ATOM 542 O O . TYR A 1 73 ? -2.238 -0.273 14.084 1.00 85.69 73 TYR A O 1
ATOM 550 N N . THR A 1 74 ? -2.217 -1.008 11.965 1.00 86.25 74 THR A N 1
ATOM 551 C CA . THR A 1 74 ? -3.539 -1.651 12.049 1.00 86.25 74 THR A CA 1
ATOM 552 C C . THR A 1 74 ? -3.577 -2.722 13.141 1.00 86.25 74 THR A C 1
ATOM 554 O O . THR A 1 74 ? -4.521 -2.748 13.931 1.00 86.25 74 THR A O 1
ATOM 557 N N . VAL A 1 75 ? -2.535 -3.554 13.253 1.00 87.31 75 VAL A N 1
ATOM 558 C CA . VAL A 1 75 ? -2.418 -4.569 14.315 1.00 87.31 75 VAL A CA 1
ATOM 559 C C . VAL A 1 75 ? -2.314 -3.918 15.695 1.00 87.31 75 VAL A C 1
ATOM 561 O O . VAL A 1 75 ? -3.022 -4.325 16.616 1.00 87.31 75 VAL A O 1
ATOM 564 N N . TYR A 1 76 ? -1.500 -2.868 15.841 1.00 84.31 76 TYR A N 1
ATOM 565 C CA . TYR A 1 76 ? -1.374 -2.123 17.097 1.00 84.31 76 TYR A CA 1
ATOM 566 C C . TYR A 1 76 ? -2.726 -1.562 17.569 1.00 84.31 76 TYR A C 1
ATOM 568 O O . TYR A 1 76 ? -3.110 -1.729 18.731 1.00 84.31 76 TYR A O 1
ATOM 576 N N . PHE A 1 77 ? -3.497 -0.967 16.656 1.00 81.19 77 PHE A N 1
ATOM 577 C CA . PHE A 1 77 ? -4.844 -0.484 16.959 1.00 81.19 77 PHE A CA 1
ATOM 578 C C . PHE A 1 77 ? -5.833 -1.620 17.255 1.00 81.19 77 PHE A C 1
ATOM 580 O O . PHE A 1 77 ? -6.748 -1.431 18.059 1.00 81.19 77 PHE A O 1
ATOM 587 N N . TRP A 1 78 ? -5.636 -2.807 16.674 1.00 79.19 78 TRP A N 1
ATOM 588 C CA . TRP A 1 78 ? -6.461 -3.987 16.947 1.00 79.19 78 TRP A CA 1
ATOM 589 C C . TRP A 1 78 ? -6.277 -4.510 18.371 1.00 79.19 78 TRP A C 1
ATOM 591 O O . TRP A 1 78 ? -7.250 -4.875 19.032 1.00 79.19 78 TRP A O 1
ATOM 601 N N . VAL A 1 79 ? -5.042 -4.490 18.879 1.00 79.62 79 VAL A N 1
ATOM 602 C CA . VAL A 1 79 ? -4.736 -4.847 20.275 1.00 79.62 79 VAL A CA 1
ATOM 603 C C . VAL A 1 79 ? -5.403 -3.865 21.247 1.00 79.62 79 VAL A C 1
ATOM 605 O O . VAL A 1 79 ? -5.868 -4.257 22.314 1.00 79.62 79 VAL A O 1
ATOM 608 N N . GLN A 1 80 ? -5.559 -2.599 20.849 1.00 74.31 80 GLN A N 1
ATOM 609 C CA . GLN A 1 80 ? -6.200 -1.550 21.653 1.00 74.31 80 GLN A CA 1
ATOM 610 C C . GLN A 1 80 ? -7.714 -1.401 21.416 1.00 74.31 80 GLN A C 1
ATOM 612 O O . GLN A 1 80 ? -8.321 -0.432 21.889 1.00 74.31 80 GLN A O 1
ATOM 617 N N . LYS A 1 81 ? -8.356 -2.375 20.748 1.00 65.75 81 LYS A N 1
ATOM 618 C CA . LYS A 1 81 ? -9.793 -2.355 20.405 1.00 65.75 81 LYS A CA 1
ATOM 619 C C . LYS A 1 81 ? -10.722 -2.042 21.583 1.00 65.75 81 LYS A C 1
ATOM 621 O O . LYS A 1 81 ? -11.750 -1.403 21.385 1.00 65.75 81 LYS A O 1
ATOM 626 N N . GLY A 1 82 ? -10.338 -2.423 22.806 1.00 61.88 82 GLY A N 1
ATOM 627 C CA . GLY A 1 82 ? -11.135 -2.229 24.023 1.00 61.88 82 GLY A CA 1
ATOM 628 C C . GLY A 1 82 ? -11.367 -0.768 24.438 1.00 61.88 82 GLY A C 1
ATOM 629 O O . GLY A 1 82 ? -12.212 -0.517 25.289 1.00 61.88 82 GLY A O 1
ATOM 630 N N . ARG A 1 83 ? -10.656 0.208 23.850 1.00 59.03 83 ARG A N 1
ATOM 631 C CA . ARG A 1 83 ? -10.789 1.646 24.176 1.00 59.03 83 ARG A CA 1
ATOM 632 C C . ARG A 1 83 ? -11.380 2.489 23.037 1.00 59.03 83 ARG A C 1
ATOM 634 O O . ARG A 1 83 ? -11.461 3.713 23.162 1.00 59.03 83 ARG A O 1
ATOM 641 N N . LEU A 1 84 ? -11.757 1.875 21.912 1.00 61.81 84 LEU A N 1
ATOM 642 C CA . LEU A 1 84 ? -12.141 2.584 20.687 1.00 61.81 84 LEU A CA 1
ATOM 643 C C . LEU A 1 84 ? -13.665 2.662 20.510 1.00 61.81 84 LEU A C 1
ATOM 645 O O . LEU A 1 84 ? -14.390 1.699 20.728 1.00 61.81 84 LEU A O 1
ATOM 649 N N . ARG A 1 85 ? -14.154 3.830 20.067 1.00 61.19 85 ARG A N 1
ATOM 650 C CA . ARG A 1 85 ? -15.564 4.039 19.694 1.00 61.19 85 ARG A CA 1
ATOM 651 C C . ARG A 1 85 ? -15.970 3.123 18.521 1.00 61.19 85 ARG A C 1
ATOM 653 O O . ARG A 1 85 ? -15.148 2.932 17.621 1.00 61.19 85 ARG A O 1
ATOM 660 N N . PRO A 1 86 ? -17.237 2.673 18.444 1.00 65.12 86 PRO A N 1
ATOM 661 C CA . PRO A 1 86 ? -17.722 1.771 17.389 1.00 65.12 86 PRO A CA 1
ATOM 662 C C . PRO A 1 86 ? -17.475 2.297 15.963 1.00 65.12 86 PRO A C 1
ATOM 664 O O . PRO A 1 86 ? -17.031 1.542 15.103 1.00 65.12 86 PRO A O 1
ATOM 667 N N . ALA A 1 87 ? -17.601 3.609 15.730 1.00 62.72 87 ALA A N 1
ATOM 668 C CA . ALA A 1 87 ? -17.280 4.225 14.435 1.00 62.72 87 ALA A CA 1
ATOM 669 C C . ALA A 1 87 ? -15.811 4.024 13.991 1.00 62.72 87 ALA A C 1
ATOM 671 O O . ALA A 1 87 ? -15.520 3.902 12.806 1.00 62.72 87 ALA A O 1
ATOM 672 N N . ARG A 1 88 ? -14.862 3.966 14.937 1.00 69.62 88 ARG A N 1
ATOM 673 C CA . ARG A 1 88 ? -13.439 3.715 14.638 1.00 69.62 88 ARG A CA 1
ATOM 674 C C . ARG A 1 88 ? -13.146 2.231 14.444 1.00 69.62 88 ARG A C 1
ATOM 676 O O . ARG A 1 88 ? -12.256 1.887 13.676 1.00 69.62 88 ARG A O 1
ATOM 683 N N . LEU A 1 89 ? -13.902 1.361 15.112 1.00 72.12 89 LEU A N 1
ATOM 684 C CA . LEU A 1 89 ? -13.822 -0.084 14.904 1.00 72.12 89 LEU A CA 1
ATOM 685 C C . LEU A 1 89 ? -14.328 -0.478 13.514 1.00 72.12 89 LEU A C 1
ATOM 687 O O . LEU A 1 89 ? -13.773 -1.391 12.912 1.00 72.12 89 LEU A O 1
ATOM 691 N N . MET A 1 90 ? -15.313 0.242 12.973 1.00 76.69 90 MET A N 1
ATOM 692 C CA . MET A 1 90 ? -15.778 0.020 11.607 1.00 76.69 90 MET A CA 1
ATOM 693 C C . MET A 1 90 ? -14.680 0.305 10.568 1.00 76.69 90 MET A C 1
ATOM 695 O O . MET A 1 90 ? -14.435 -0.523 9.693 1.00 76.69 90 MET A O 1
ATOM 699 N N . LEU A 1 91 ? -13.964 1.425 10.717 1.00 80.56 91 LEU A N 1
ATOM 700 C CA . LEU A 1 91 ? -12.779 1.737 9.911 1.00 80.56 91 LEU A CA 1
ATOM 701 C C . LEU A 1 91 ? -11.715 0.647 10.023 1.00 80.56 91 LEU A C 1
ATOM 703 O O . LEU A 1 91 ? -11.202 0.169 9.016 1.00 80.56 91 LEU A O 1
ATOM 707 N N . LEU A 1 92 ? -11.404 0.229 11.251 1.00 83.06 92 LEU A N 1
ATOM 708 C CA . LEU A 1 92 ? -10.389 -0.790 11.491 1.00 83.06 92 LEU A CA 1
ATOM 709 C C . LEU A 1 92 ? -10.775 -2.134 10.853 1.00 83.06 92 LEU A C 1
ATOM 711 O O . LEU A 1 92 ? -9.936 -2.795 10.249 1.00 83.06 92 LEU A O 1
ATOM 715 N N . ARG A 1 93 ? -12.061 -2.500 10.909 1.0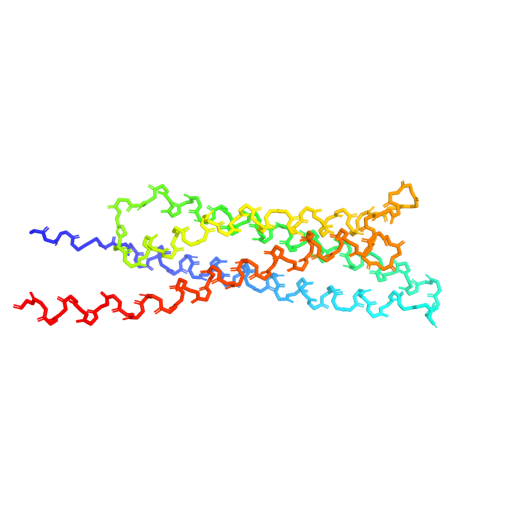0 83.12 93 ARG A N 1
ATOM 716 C CA . ARG A 1 93 ? -12.607 -3.690 10.247 1.00 83.12 93 ARG A CA 1
ATOM 717 C C . ARG A 1 93 ? -12.488 -3.600 8.725 1.00 83.12 93 ARG A C 1
ATOM 719 O O . ARG A 1 93 ? -12.119 -4.594 8.107 1.00 83.12 93 ARG A O 1
ATOM 726 N N . ALA A 1 94 ? -12.747 -2.433 8.135 1.00 86.94 94 ALA A N 1
ATOM 727 C CA . ALA A 1 94 ? -12.555 -2.208 6.703 1.00 86.94 94 ALA A CA 1
ATOM 728 C C . ALA A 1 94 ? -11.078 -2.342 6.294 1.00 86.94 94 ALA A C 1
ATOM 730 O O . ALA A 1 94 ? -10.777 -3.043 5.330 1.00 86.94 94 ALA A O 1
ATOM 731 N N . PHE A 1 95 ? -10.151 -1.767 7.073 1.00 87.06 95 PHE A N 1
ATOM 732 C CA . PHE A 1 95 ? -8.708 -1.953 6.872 1.00 87.06 95 PHE A CA 1
ATOM 733 C C . PHE A 1 95 ? -8.312 -3.427 6.915 1.00 87.06 95 PHE A C 1
ATOM 735 O O . PHE A 1 95 ? -7.636 -3.903 6.007 1.00 87.06 95 PHE A O 1
ATOM 742 N N . SER A 1 96 ? -8.763 -4.179 7.916 1.00 88.12 96 SER A N 1
ATOM 743 C CA . SER A 1 96 ? -8.429 -5.602 8.007 1.00 88.12 96 SER A CA 1
ATOM 744 C C . SER A 1 96 ? -9.052 -6.455 6.910 1.00 88.12 96 SER A C 1
ATOM 746 O O . SER A 1 96 ? -8.436 -7.438 6.509 1.00 88.12 96 SER A O 1
ATOM 748 N N . LEU A 1 97 ? -10.216 -6.069 6.383 1.00 89.94 97 LEU A N 1
ATOM 749 C CA . LEU A 1 97 ? -10.808 -6.729 5.220 1.00 89.94 97 LEU A CA 1
ATOM 750 C C . LEU A 1 97 ? -10.019 -6.434 3.933 1.00 89.94 97 LEU A C 1
ATOM 752 O O . LEU A 1 97 ? -9.886 -7.310 3.085 1.00 89.94 97 LEU A O 1
ATOM 756 N N . ALA A 1 98 ? -9.464 -5.226 3.803 1.00 90.62 98 ALA A N 1
ATOM 757 C CA . ALA A 1 98 ? -8.676 -4.803 2.647 1.00 90.62 98 ALA A CA 1
ATOM 758 C C . ALA A 1 98 ? -7.216 -5.307 2.663 1.00 90.62 98 ALA A C 1
ATOM 760 O O . ALA A 1 98 ? -6.628 -5.508 1.599 1.00 90.62 98 ALA A O 1
ATOM 761 N N . ILE A 1 99 ? -6.622 -5.535 3.843 1.00 90.31 99 ILE A N 1
ATOM 762 C CA . ILE A 1 99 ? -5.235 -6.016 4.000 1.00 90.31 99 ILE A CA 1
ATOM 763 C C . ILE A 1 99 ? -4.896 -7.248 3.141 1.00 90.31 99 ILE A C 1
ATOM 765 O O . ILE A 1 99 ? -3.872 -7.183 2.460 1.00 90.31 99 ILE A O 1
ATOM 769 N N . PRO A 1 100 ? -5.678 -8.350 3.113 1.00 90.50 100 PRO A N 1
ATOM 770 C CA . PRO A 1 100 ? -5.318 -9.522 2.309 1.00 90.50 100 PRO A CA 1
ATOM 771 C C . PRO A 1 100 ? -5.204 -9.198 0.813 1.00 90.50 100 PRO A C 1
ATOM 773 O O . PRO A 1 100 ? -4.269 -9.649 0.155 1.00 90.50 100 PRO A O 1
ATOM 776 N N . PHE A 1 101 ? -6.090 -8.351 0.288 1.00 91.06 101 PHE A N 1
ATOM 777 C CA . PHE A 1 101 ? -6.052 -7.912 -1.108 1.00 91.06 101 PHE A CA 1
ATOM 778 C C . PHE A 1 101 ? -4.850 -7.003 -1.395 1.00 91.06 101 PHE A C 1
ATOM 780 O O . PHE A 1 101 ? -4.182 -7.147 -2.421 1.00 91.06 101 PHE A O 1
ATOM 787 N N . LEU A 1 102 ? -4.510 -6.113 -0.457 1.00 88.62 102 LEU A N 1
ATOM 788 C CA . LEU A 1 102 ? -3.311 -5.282 -0.559 1.00 88.62 102 LEU A CA 1
ATOM 789 C C . LEU A 1 102 ? -2.019 -6.108 -0.507 1.00 88.62 102 LEU A C 1
ATOM 791 O O . LEU A 1 102 ? -1.077 -5.797 -1.231 1.00 88.62 102 LEU A O 1
ATOM 795 N N . ILE A 1 103 ? -1.966 -7.184 0.284 1.00 90.00 103 ILE A N 1
ATOM 796 C CA . ILE A 1 103 ? -0.803 -8.083 0.308 1.00 90.00 103 ILE A CA 1
ATOM 797 C C . ILE A 1 103 ? -0.575 -8.682 -1.082 1.00 90.00 103 ILE A C 1
ATOM 799 O O . ILE A 1 103 ? 0.540 -8.603 -1.597 1.00 90.00 103 ILE A O 1
ATOM 803 N N . VAL A 1 104 ? -1.624 -9.213 -1.720 1.00 90.06 104 VAL A N 1
ATOM 804 C CA . VAL A 1 104 ? -1.536 -9.769 -3.083 1.00 90.06 104 VAL A CA 1
ATOM 805 C C . VAL A 1 104 ? -0.980 -8.730 -4.063 1.00 90.06 104 VAL A C 1
ATOM 807 O O . VAL A 1 104 ? -0.056 -9.022 -4.828 1.00 90.06 104 VAL A O 1
ATOM 810 N N . ARG A 1 105 ? -1.473 -7.491 -3.979 1.00 87.88 105 ARG A N 1
ATOM 811 C CA . ARG A 1 105 ? -1.030 -6.368 -4.814 1.00 87.88 105 ARG A CA 1
ATOM 812 C C . ARG A 1 105 ? 0.452 -6.027 -4.630 1.00 87.88 105 ARG A C 1
ATOM 814 O O . ARG A 1 105 ? 1.148 -5.764 -5.617 1.00 87.88 105 ARG A O 1
ATOM 821 N N . ILE A 1 106 ? 0.937 -6.006 -3.389 1.00 88.81 106 ILE A N 1
ATOM 822 C CA . ILE A 1 106 ? 2.338 -5.695 -3.063 1.00 88.81 106 ILE A CA 1
ATOM 823 C C . ILE A 1 106 ? 3.263 -6.841 -3.479 1.00 88.81 106 ILE A C 1
ATOM 825 O O . ILE A 1 106 ? 4.321 -6.594 -4.059 1.00 88.81 106 ILE A O 1
ATOM 829 N N . VAL A 1 107 ? 2.850 -8.092 -3.268 1.00 88.56 107 VAL A N 1
ATOM 830 C CA . VAL A 1 107 ? 3.603 -9.273 -3.716 1.00 88.56 107 VAL A CA 1
ATOM 831 C C . VAL A 1 107 ? 3.747 -9.272 -5.238 1.00 88.56 107 VAL A C 1
ATOM 833 O O . VAL A 1 107 ? 4.852 -9.467 -5.745 1.00 88.56 107 VAL A O 1
ATOM 836 N N . TYR A 1 108 ? 2.672 -8.973 -5.975 1.00 84.56 108 TYR A N 1
ATOM 837 C CA . TYR A 1 108 ? 2.740 -8.828 -7.430 1.00 84.56 108 TYR A CA 1
ATOM 838 C C . TYR A 1 108 ? 3.693 -7.696 -7.851 1.00 84.56 108 TYR A C 1
ATOM 840 O O . TYR A 1 108 ? 4.515 -7.890 -8.747 1.00 84.56 108 TYR A O 1
ATOM 848 N N . ALA A 1 109 ? 3.652 -6.542 -7.173 1.00 83.56 109 ALA A N 1
ATOM 849 C CA . ALA A 1 109 ? 4.563 -5.426 -7.445 1.00 83.56 109 ALA A CA 1
ATOM 850 C C . ALA A 1 109 ? 6.040 -5.800 -7.221 1.00 83.56 109 ALA A C 1
ATOM 852 O O . ALA A 1 109 ? 6.893 -5.460 -8.043 1.00 83.56 109 ALA A O 1
ATOM 853 N N . LEU A 1 110 ? 6.342 -6.539 -6.149 1.00 84.62 110 LEU A N 1
ATOM 854 C CA . LEU A 1 110 ? 7.684 -7.055 -5.866 1.00 84.62 110 LEU A CA 1
ATOM 855 C C . LEU A 1 110 ? 8.146 -8.034 -6.946 1.00 84.62 110 LEU A C 1
ATOM 857 O O . LEU A 1 110 ? 9.233 -7.863 -7.500 1.00 84.62 110 LEU A O 1
ATOM 861 N N . LEU A 1 111 ? 7.312 -9.015 -7.301 1.00 82.25 111 LEU A N 1
ATOM 862 C CA . LEU A 1 111 ? 7.625 -9.953 -8.380 1.00 82.25 111 LEU A CA 1
ATOM 863 C C . LEU A 1 111 ? 7.889 -9.213 -9.695 1.00 82.25 111 LEU A C 1
ATOM 865 O O . LEU A 1 111 ? 8.881 -9.496 -10.367 1.00 82.25 111 LEU A O 1
ATOM 869 N N . ALA A 1 112 ? 7.065 -8.222 -10.036 1.00 78.56 112 ALA A N 1
ATOM 870 C CA . ALA A 1 112 ? 7.240 -7.419 -11.240 1.00 78.56 112 ALA A CA 1
ATOM 871 C C . ALA A 1 112 ? 8.550 -6.605 -11.212 1.00 78.56 112 ALA A C 1
ATOM 873 O O . ALA A 1 112 ? 9.287 -6.591 -12.204 1.00 78.56 112 ALA A O 1
ATOM 874 N N . ALA A 1 113 ? 8.893 -5.974 -10.085 1.00 78.38 113 ALA A N 1
ATOM 875 C CA . ALA A 1 113 ? 10.092 -5.142 -9.945 1.00 78.38 113 ALA A CA 1
ATOM 876 C C . ALA A 1 113 ? 11.407 -5.945 -9.960 1.00 78.38 113 ALA A C 1
ATOM 878 O O . ALA A 1 113 ? 12.428 -5.480 -10.492 1.00 78.38 113 ALA A O 1
ATOM 879 N N . PHE A 1 114 ? 11.385 -7.156 -9.400 1.00 77.44 114 PHE A N 1
ATOM 880 C CA . PHE A 1 114 ? 12.539 -8.055 -9.339 1.00 77.44 114 PHE A CA 1
ATOM 881 C C . PHE A 1 114 ? 12.579 -9.087 -10.471 1.00 77.44 114 PHE A C 1
ATOM 883 O O . PHE A 1 114 ? 13.595 -9.772 -10.619 1.00 77.44 114 PHE A O 1
ATOM 890 N N . SER A 1 115 ? 11.552 -9.140 -11.328 1.00 70.75 115 SER A N 1
ATOM 891 C CA . SER A 1 115 ? 11.539 -10.015 -12.501 1.00 70.75 115 SER A CA 1
ATOM 892 C C . SER A 1 115 ? 12.797 -9.809 -13.368 1.00 70.75 115 SER A C 1
ATOM 894 O O . SER A 1 115 ? 13.127 -8.718 -13.862 1.00 70.75 115 SER A O 1
ATOM 896 N N . SER A 1 116 ? 13.555 -10.896 -13.492 1.00 61.44 116 SER A N 1
ATOM 897 C CA . SER A 1 116 ? 14.703 -11.051 -14.390 1.00 61.44 116 SER A CA 1
ATOM 898 C C . SER A 1 116 ? 14.303 -11.998 -15.529 1.00 61.44 116 SER A C 1
ATOM 900 O O . SER A 1 116 ? 13.214 -12.566 -15.484 1.00 61.44 116 SER A O 1
ATOM 902 N N . ALA A 1 117 ? 15.151 -12.169 -16.550 1.00 51.06 117 ALA A N 1
ATOM 903 C CA . ALA A 1 117 ? 14.831 -12.928 -17.770 1.00 51.06 117 ALA A CA 1
ATOM 904 C C . ALA A 1 117 ? 14.245 -14.343 -17.525 1.00 51.06 117 ALA A C 1
ATOM 906 O O . ALA A 1 117 ? 13.460 -14.819 -18.336 1.00 51.06 117 ALA A O 1
ATOM 907 N N . LEU A 1 118 ? 14.537 -14.973 -16.378 1.00 47.31 118 LEU A N 1
ATOM 908 C CA . LEU A 1 118 ? 13.987 -16.272 -15.961 1.00 47.31 118 LEU A CA 1
ATOM 909 C C . LEU A 1 118 ? 12.496 -16.263 -15.543 1.00 47.31 118 LEU A C 1
ATOM 911 O O . LEU A 1 118 ? 11.873 -17.318 -15.504 1.00 47.31 118 LEU A O 1
ATOM 915 N N . ILE A 1 119 ? 11.908 -15.106 -15.205 1.00 54.38 119 ILE A N 1
ATOM 916 C CA . ILE A 1 119 ? 10.567 -14.974 -14.585 1.00 54.38 119 ILE A CA 1
ATOM 917 C C . ILE A 1 119 ? 9.683 -14.014 -15.419 1.00 54.38 119 ILE A C 1
ATOM 919 O O . ILE A 1 119 ? 8.887 -13.231 -14.900 1.00 54.38 119 ILE A O 1
ATOM 923 N N . SER A 1 120 ? 9.820 -14.053 -16.751 1.00 55.34 120 SER A N 1
ATOM 924 C CA . SER A 1 120 ? 9.197 -13.086 -17.679 1.00 55.34 120 SER A CA 1
ATOM 925 C C . SER A 1 120 ? 7.659 -13.009 -17.591 1.00 55.34 120 SER A C 1
ATOM 927 O O . SER A 1 120 ? 7.070 -11.963 -17.855 1.00 55.34 120 SER A O 1
ATOM 929 N N . LYS A 1 121 ? 6.988 -14.076 -17.124 1.00 56.31 121 LYS A N 1
ATOM 930 C CA . LYS A 1 121 ? 5.517 -14.148 -17.008 1.00 56.31 121 LYS A CA 1
ATOM 931 C C . LYS A 1 121 ? 4.895 -13.095 -16.079 1.00 56.31 121 LYS A C 1
ATOM 933 O O . LYS A 1 121 ? 3.723 -12.774 -16.254 1.00 56.31 121 LYS A O 1
ATOM 938 N N . TRP A 1 122 ? 5.663 -12.556 -15.131 1.00 55.06 122 TRP A N 1
ATOM 939 C CA . TRP A 1 122 ? 5.185 -11.617 -14.104 1.00 55.06 122 TRP A CA 1
ATOM 940 C C . TRP A 1 122 ? 5.517 -10.150 -14.403 1.00 55.06 122 TRP A C 1
ATOM 942 O O . TRP A 1 122 ? 5.221 -9.264 -13.605 1.00 55.06 122 TRP A O 1
ATOM 952 N N . SER A 1 123 ? 6.135 -9.877 -15.553 1.00 59.03 123 SER A N 1
ATOM 953 C CA . SER A 1 123 ? 6.359 -8.516 -16.034 1.00 59.03 123 SER A CA 1
ATOM 954 C C . SER A 1 123 ? 5.024 -7.862 -16.402 1.00 59.03 123 SER A C 1
ATOM 956 O O . SER A 1 123 ? 4.283 -8.399 -17.217 1.00 59.03 123 SER A O 1
ATOM 958 N N . ALA A 1 124 ? 4.737 -6.676 -15.863 1.00 57.81 124 ALA A N 1
ATOM 959 C CA . ALA A 1 124 ? 3.541 -5.907 -16.228 1.00 57.81 124 ALA A CA 1
ATOM 960 C C . ALA A 1 124 ? 3.530 -5.456 -17.706 1.00 57.81 124 ALA A C 1
ATOM 962 O O . ALA A 1 124 ? 2.481 -5.103 -18.227 1.00 57.81 124 ALA A O 1
ATOM 963 N N . ILE A 1 125 ? 4.694 -5.456 -18.371 1.00 54.53 125 ILE A N 1
ATOM 964 C CA . ILE A 1 125 ? 4.874 -4.924 -19.735 1.00 54.53 125 ILE A CA 1
ATOM 965 C C . ILE A 1 125 ? 5.058 -6.047 -20.769 1.00 54.53 125 ILE A C 1
ATOM 967 O O . ILE A 1 125 ? 4.612 -5.920 -21.900 1.00 54.53 125 ILE A O 1
ATOM 971 N N . TYR A 1 126 ? 5.708 -7.151 -20.386 1.00 54.75 126 TYR A N 1
ATOM 972 C CA . TYR A 1 126 ? 6.086 -8.248 -21.296 1.0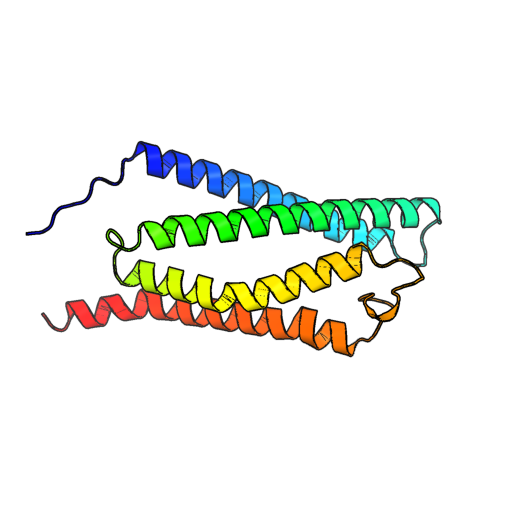0 54.75 126 TYR A CA 1
ATOM 973 C C . TYR A 1 126 ? 5.566 -9.625 -20.844 1.00 54.75 126 TYR A C 1
ATOM 975 O O . TYR A 1 126 ? 5.872 -10.637 -21.470 1.00 54.75 126 TYR A O 1
ATOM 983 N N . GLY A 1 127 ? 4.847 -9.680 -19.719 1.00 64.25 127 GLY A N 1
ATOM 984 C CA . GLY A 1 127 ? 4.317 -10.903 -19.122 1.00 64.25 127 GLY A CA 1
ATOM 985 C C . GLY A 1 127 ? 2.851 -11.154 -19.472 1.00 64.25 127 GLY A C 1
ATOM 986 O O . GLY A 1 127 ? 2.303 -10.583 -20.412 1.00 64.25 127 GLY A O 1
ATOM 987 N N . SER A 1 128 ? 2.195 -12.026 -18.701 1.00 71.19 128 SER A N 1
ATOM 988 C CA . SER A 1 128 ? 0.770 -12.305 -18.892 1.00 71.19 128 SER A CA 1
ATOM 989 C C . SER A 1 128 ? -0.064 -11.108 -18.437 1.00 71.19 128 SER A C 1
ATOM 991 O O . SER A 1 128 ? -0.157 -10.825 -17.239 1.00 71.19 128 SER A O 1
ATOM 993 N N . TRP A 1 129 ? -0.710 -10.434 -19.389 1.00 76.44 129 TRP A N 1
ATOM 994 C CA . TRP A 1 129 ? -1.630 -9.326 -19.121 1.00 76.44 129 TRP A CA 1
ATOM 995 C C . TRP A 1 129 ? -2.761 -9.725 -18.153 1.00 76.44 129 TRP A C 1
ATOM 997 O O . TRP A 1 129 ? -3.222 -8.893 -17.378 1.00 76.44 129 TRP A O 1
ATOM 1007 N N . VAL A 1 130 ? -3.141 -11.010 -18.114 1.00 80.56 130 VAL A N 1
ATOM 1008 C CA . VAL A 1 130 ? -4.131 -11.556 -17.169 1.00 80.56 130 VAL A CA 1
ATOM 1009 C C . VAL A 1 130 ? -3.646 -11.450 -15.723 1.00 80.56 130 VAL A C 1
ATOM 1011 O O . VAL A 1 130 ? -4.407 -11.051 -14.847 1.00 80.56 130 VAL A O 1
ATOM 1014 N N . ALA A 1 131 ? -2.372 -11.758 -15.455 1.00 77.00 131 ALA A N 1
ATOM 1015 C CA . ALA A 1 131 ? -1.818 -11.646 -14.105 1.00 77.00 131 ALA A CA 1
ATOM 1016 C C . ALA A 1 131 ? -1.774 -10.182 -13.645 1.00 77.00 131 ALA A C 1
ATOM 1018 O O . ALA A 1 131 ? -2.094 -9.889 -12.495 1.00 77.00 131 ALA A O 1
ATOM 1019 N N . PHE A 1 132 ? -1.440 -9.265 -14.557 1.00 79.12 132 PHE A N 1
ATOM 1020 C CA . PHE A 1 132 ? -1.506 -7.827 -14.304 1.00 79.12 132 PHE A CA 1
ATOM 1021 C C . PHE A 1 132 ? -2.934 -7.365 -13.989 1.00 79.12 132 PHE A C 1
ATOM 1023 O O . PHE A 1 132 ? -3.156 -6.671 -12.998 1.00 79.12 132 PHE A O 1
ATOM 1030 N N . LEU A 1 133 ? -3.909 -7.787 -14.793 1.00 83.81 133 LEU A N 1
ATOM 1031 C CA . LEU A 1 133 ? -5.298 -7.365 -14.645 1.00 83.81 133 LEU A CA 1
ATOM 1032 C C . LEU A 1 133 ? -5.910 -7.920 -13.352 1.00 83.81 133 LEU A C 1
ATOM 1034 O O . LEU A 1 133 ? -6.502 -7.172 -12.583 1.00 83.81 133 LEU A O 1
ATOM 1038 N N . VAL A 1 134 ? -5.708 -9.202 -13.051 1.00 83.94 134 VAL A N 1
ATOM 1039 C CA . VAL A 1 134 ? -6.293 -9.832 -11.860 1.00 83.94 134 VAL A CA 1
ATOM 1040 C C . VAL A 1 134 ? -5.572 -9.409 -10.579 1.00 83.94 134 VAL A C 1
ATOM 1042 O O . VAL A 1 134 ? -6.209 -8.908 -9.657 1.00 83.94 134 VAL A O 1
ATOM 1045 N N . MET A 1 135 ? -4.249 -9.576 -10.507 1.00 82.69 135 MET A N 1
ATOM 1046 C CA . MET A 1 135 ? -3.487 -9.381 -9.261 1.00 82.69 135 MET A CA 1
ATOM 1047 C C . MET A 1 135 ? -3.076 -7.923 -9.038 1.00 82.69 135 MET A C 1
ATOM 1049 O O . MET A 1 135 ? -2.890 -7.499 -7.897 1.00 82.69 135 MET A O 1
ATOM 1053 N N . GLY A 1 136 ? -2.912 -7.161 -10.120 1.00 79.56 136 GLY A N 1
ATOM 1054 C CA . GLY A 1 136 ? -2.598 -5.738 -10.072 1.00 79.56 136 GLY A CA 1
ATOM 1055 C C . GLY A 1 136 ? -3.853 -4.878 -9.972 1.00 79.56 136 GLY A C 1
ATOM 1056 O O . GLY A 1 136 ? -3.971 -4.098 -9.036 1.00 79.56 136 GLY A O 1
ATOM 1057 N N . LEU A 1 137 ? -4.789 -5.027 -10.915 1.00 85.50 137 LEU A N 1
ATOM 1058 C CA . LEU A 1 137 ? -5.898 -4.082 -11.075 1.00 85.50 137 LEU A CA 1
ATOM 1059 C C . LEU A 1 137 ? -7.160 -4.475 -10.289 1.00 85.50 137 LEU A C 1
ATOM 1061 O O . LEU A 1 137 ? -7.657 -3.672 -9.505 1.00 85.50 137 LEU A O 1
ATOM 1065 N N . ILE A 1 138 ? -7.677 -5.698 -10.452 1.00 90.19 138 ILE A N 1
ATOM 1066 C CA . ILE A 1 138 ? -8.939 -6.127 -9.814 1.00 90.19 138 ILE A CA 1
ATOM 1067 C C . ILE A 1 138 ? -8.827 -6.083 -8.289 1.00 90.19 138 ILE A C 1
ATOM 1069 O O . ILE A 1 138 ? -9.711 -5.542 -7.626 1.00 90.19 138 ILE A O 1
ATOM 1073 N N . MET A 1 139 ? -7.725 -6.587 -7.725 1.00 88.25 139 MET A N 1
ATOM 1074 C CA . MET A 1 139 ? -7.503 -6.530 -6.274 1.00 88.25 139 MET A CA 1
ATOM 1075 C C . MET A 1 139 ? -7.450 -5.088 -5.753 1.00 88.25 139 MET A C 1
ATOM 1077 O O . MET A 1 139 ? -7.942 -4.811 -4.661 1.00 88.25 139 MET A O 1
ATOM 1081 N N . GLU A 1 140 ? -6.903 -4.159 -6.538 1.00 89.12 140 GLU A N 1
ATOM 1082 C CA . GLU A 1 140 ? -6.847 -2.739 -6.185 1.00 89.12 140 GLU A CA 1
ATOM 1083 C C . GLU A 1 140 ? -8.247 -2.102 -6.212 1.00 89.12 140 GLU A C 1
ATOM 1085 O O . GLU A 1 140 ? -8.625 -1.413 -5.263 1.00 89.12 140 GLU A O 1
ATOM 1090 N N . PHE A 1 141 ? -9.072 -2.422 -7.212 1.00 90.69 141 PHE A N 1
ATOM 1091 C CA . PHE A 1 141 ? -10.470 -1.977 -7.268 1.00 90.69 141 PHE A CA 1
ATOM 1092 C C . PHE A 1 141 ? -11.313 -2.497 -6.098 1.00 90.69 141 PHE A C 1
ATOM 1094 O O . PHE A 1 141 ? -12.091 -1.734 -5.523 1.00 90.69 141 PHE A O 1
ATOM 1101 N N . ILE A 1 142 ? -11.142 -3.764 -5.706 1.00 92.06 142 ILE A N 1
ATOM 1102 C CA . ILE A 1 142 ? -11.843 -4.344 -4.548 1.00 92.06 142 ILE A CA 1
ATOM 1103 C C . ILE A 1 142 ? -11.482 -3.579 -3.270 1.00 92.06 142 ILE A C 1
ATOM 1105 O O . ILE A 1 142 ? -12.362 -3.216 -2.489 1.00 92.06 142 ILE A O 1
ATOM 1109 N N . VAL A 1 143 ? -10.197 -3.277 -3.071 1.00 91.00 143 VAL A N 1
ATOM 1110 C CA . VAL A 1 143 ? -9.7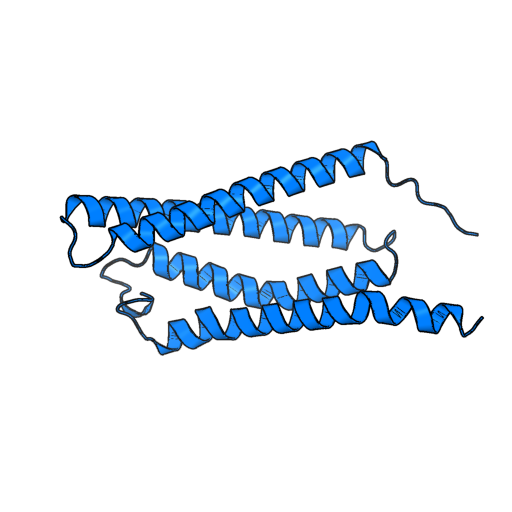23 -2.497 -1.919 1.00 91.00 143 VAL A CA 1
ATOM 1111 C C . VAL A 1 143 ? -10.337 -1.097 -1.902 1.00 91.00 143 VAL A C 1
ATOM 1113 O O . VAL A 1 143 ? -10.816 -0.653 -0.856 1.00 91.00 143 VAL A O 1
ATOM 1116 N N . VAL A 1 144 ? -10.363 -0.412 -3.048 1.00 91.62 144 VAL A N 1
ATOM 1117 C CA . VAL A 1 144 ? -10.981 0.916 -3.167 1.00 91.62 144 VAL A CA 1
ATOM 1118 C C . VAL A 1 144 ? -12.472 0.846 -2.843 1.00 91.62 144 VAL A C 1
ATOM 1120 O O . VAL A 1 144 ? -12.951 1.665 -2.062 1.00 91.62 144 VAL A O 1
ATOM 1123 N N . ALA A 1 145 ? -13.197 -0.153 -3.352 1.00 91.88 145 ALA A N 1
ATOM 1124 C CA . ALA A 1 145 ? -14.615 -0.336 -3.051 1.00 91.88 145 ALA A CA 1
ATOM 1125 C C . ALA A 1 145 ? -14.865 -0.544 -1.545 1.00 91.88 145 ALA A C 1
ATOM 1127 O O . ALA A 1 145 ? -15.766 0.081 -0.978 1.00 91.88 145 ALA A O 1
ATOM 1128 N N . ILE A 1 146 ? -14.037 -1.349 -0.867 1.00 90.69 146 ILE A N 1
ATOM 1129 C CA . ILE A 1 146 ? -14.111 -1.545 0.592 1.00 90.69 146 ILE A CA 1
ATOM 1130 C C . ILE A 1 146 ? -13.882 -0.220 1.333 1.00 90.69 146 ILE A C 1
ATOM 1132 O O . ILE A 1 146 ? -14.633 0.114 2.249 1.00 90.69 146 ILE A O 1
ATOM 1136 N N . TYR A 1 147 ? -12.873 0.563 0.943 1.00 89.31 147 TYR A N 1
ATOM 1137 C CA . TYR A 1 147 ? -12.593 1.834 1.613 1.00 89.31 147 TYR A CA 1
ATOM 1138 C C . TYR A 1 147 ? -13.641 2.909 1.339 1.00 89.31 147 TYR A C 1
ATOM 1140 O O . TYR A 1 147 ? -13.986 3.648 2.257 1.00 89.31 147 TYR A O 1
ATOM 1148 N N . VAL A 1 148 ? -14.175 2.989 0.120 1.00 91.12 148 VAL A N 1
ATOM 1149 C CA . VAL A 1 148 ? -15.233 3.943 -0.235 1.00 91.12 148 VAL A CA 1
ATOM 1150 C C . VAL A 1 148 ? -16.522 3.611 0.513 1.00 91.12 148 VAL A C 1
ATOM 1152 O O . VAL A 1 148 ? -17.103 4.494 1.141 1.00 91.12 148 VAL A O 1
ATOM 1155 N N . THR A 1 149 ? -16.940 2.342 0.529 1.00 89.25 149 THR A N 1
ATOM 1156 C CA . THR A 1 149 ? -18.142 1.911 1.269 1.00 89.25 149 THR A CA 1
ATOM 1157 C C . THR A 1 149 ? -17.998 2.140 2.772 1.00 89.25 149 THR A C 1
ATOM 1159 O O . THR A 1 149 ? -18.906 2.683 3.403 1.00 89.25 149 THR A O 1
ATOM 1162 N N . ALA A 1 150 ? -16.833 1.823 3.347 1.00 87.31 150 ALA A N 1
ATOM 1163 C CA . ALA A 1 150 ? -16.532 2.155 4.735 1.00 87.31 150 ALA A CA 1
ATOM 1164 C C . ALA A 1 150 ? -16.534 3.674 4.977 1.00 87.31 150 ALA A C 1
ATOM 1166 O O . ALA A 1 150 ? -17.060 4.123 5.991 1.00 87.31 150 ALA A O 1
ATOM 1167 N N . GLY A 1 151 ? -15.994 4.458 4.039 1.00 85.69 151 GLY A N 1
ATOM 1168 C CA . GLY A 1 151 ? -15.968 5.920 4.063 1.00 85.69 151 GLY A CA 1
ATOM 1169 C C . GLY A 1 151 ? -17.360 6.546 4.136 1.00 85.69 151 GLY A C 1
ATOM 1170 O O . GLY A 1 151 ? -17.589 7.431 4.958 1.00 85.69 151 GLY A O 1
ATOM 1171 N N . ILE A 1 152 ? -18.294 6.045 3.324 1.00 85.94 152 ILE A N 1
ATOM 1172 C CA . ILE A 1 152 ? -19.679 6.531 3.251 1.00 85.94 152 ILE A CA 1
ATOM 1173 C C . ILE A 1 152 ? -20.484 6.150 4.505 1.00 85.94 152 ILE A C 1
ATOM 1175 O O . ILE A 1 152 ? -21.316 6.931 4.962 1.00 85.94 152 ILE A O 1
ATOM 1179 N N . LEU A 1 153 ? -20.222 4.992 5.121 1.00 81.38 153 LEU A N 1
ATOM 1180 C CA . LEU A 1 153 ? -20.961 4.559 6.319 1.00 81.38 153 LEU A CA 1
ATOM 1181 C C . LEU A 1 153 ? -20.578 5.315 7.613 1.00 81.38 153 LEU A C 1
ATOM 1183 O O . LEU A 1 153 ? -21.347 5.318 8.580 1.00 81.38 153 LEU A O 1
ATOM 1187 N N . ILE A 1 154 ? -19.399 5.948 7.662 1.00 75.81 154 ILE A N 1
ATOM 1188 C CA . ILE A 1 154 ? -18.892 6.676 8.845 1.00 75.81 154 ILE A CA 1
ATOM 1189 C C . ILE A 1 154 ? -19.716 7.927 9.205 1.00 75.81 154 ILE A C 1
ATOM 1191 O O . ILE A 1 154 ? -19.925 8.136 10.404 1.00 75.81 154 ILE A O 1
ATOM 1195 N N . PRO A 1 155 ? -20.168 8.769 8.255 1.00 65.75 155 PRO A N 1
ATOM 1196 C CA . PRO A 1 155 ? -21.089 9.865 8.555 1.00 65.75 155 PRO A CA 1
ATOM 1197 C C . PRO A 1 155 ? -22.539 9.399 8.766 1.00 65.75 155 PRO A C 1
ATOM 1199 O O . PRO A 1 155 ? -23.212 9.954 9.620 1.00 65.75 155 PRO A O 1
ATOM 1202 N N . TYR A 1 156 ? -23.000 8.336 8.098 1.00 53.78 156 TYR A N 1
ATOM 1203 C CA . TYR A 1 156 ? -24.414 7.926 8.155 1.00 53.78 156 TYR A CA 1
ATOM 1204 C C . TYR A 1 156 ? -24.870 7.367 9.520 1.00 53.78 156 TYR A C 1
ATOM 1206 O O . TYR A 1 156 ? -26.030 7.477 9.895 1.00 53.78 156 TYR A O 1
ATOM 1214 N N . SER A 1 157 ? -23.972 6.764 10.301 1.00 55.16 157 SER A N 1
ATOM 1215 C CA . SER A 1 157 ? -24.324 6.082 11.564 1.00 55.16 157 SER A CA 1
ATOM 1216 C C . SER A 1 157 ? -24.400 6.994 12.798 1.00 55.16 157 SER A C 1
ATOM 1218 O O . SER A 1 157 ? -24.647 6.501 13.901 1.00 55.16 157 SER A O 1
ATOM 1220 N N . ARG A 1 158 ? -24.167 8.305 12.645 1.00 58.19 158 ARG A N 1
ATOM 1221 C CA . ARG A 1 158 ? -24.276 9.275 13.749 1.00 58.19 158 ARG A CA 1
ATOM 1222 C C . ARG A 1 158 ? -25.661 9.900 13.852 1.00 58.19 158 ARG A C 1
ATOM 1224 O O . ARG A 1 158 ? -26.138 10.056 14.969 1.00 58.19 158 ARG A O 1
ATOM 1231 N N . ASP A 1 159 ? -26.313 10.129 12.721 1.00 53.75 159 ASP A N 1
ATOM 1232 C CA . ASP A 1 159 ? -27.581 10.861 12.682 1.00 53.75 159 ASP A CA 1
ATOM 1233 C C . ASP A 1 159 ? -28.746 9.982 13.194 1.00 53.75 159 ASP A C 1
ATOM 1235 O O . ASP A 1 159 ? -29.515 10.396 14.055 1.00 53.75 159 ASP A O 1
ATOM 1239 N N . HIS A 1 160 ? -28.778 8.690 12.835 1.00 53.34 160 HIS A N 1
ATOM 1240 C CA . HIS A 1 160 ? -29.809 7.737 13.307 1.00 53.34 160 HIS A CA 1
ATOM 1241 C C . HIS A 1 160 ? -29.731 7.370 14.799 1.00 53.34 160 HIS A C 1
ATOM 1243 O O . HIS A 1 160 ? -30.630 6.721 15.327 1.00 53.34 160 HIS A O 1
ATOM 1249 N N . GLN A 1 161 ? -28.639 7.715 15.488 1.00 49.75 161 GLN A N 1
ATOM 1250 C CA . GLN A 1 161 ? -28.493 7.475 16.932 1.00 49.75 161 GLN A CA 1
ATOM 1251 C C . GLN A 1 161 ? -28.911 8.697 17.766 1.00 49.75 161 GLN A C 1
ATOM 1253 O O . GLN A 1 161 ? -29.189 8.533 18.953 1.00 49.75 161 GLN A O 1
ATOM 1258 N N . GLU A 1 162 ? -28.955 9.894 17.171 1.00 53.12 162 GLU A N 1
ATOM 1259 C CA . GLU A 1 162 ? -29.421 11.123 17.829 1.00 53.12 162 GLU A CA 1
ATOM 1260 C C . GLU A 1 162 ? -30.936 11.319 17.682 1.00 53.12 162 GLU A C 1
ATOM 1262 O O . GLU A 1 162 ? -31.546 11.890 18.575 1.00 53.12 162 GLU A O 1
ATOM 1267 N N . GLU A 1 163 ? -31.564 10.769 16.638 1.00 52.44 163 GLU A N 1
ATOM 1268 C CA . GLU A 1 163 ? -33.027 10.827 16.457 1.00 52.44 163 GLU A CA 1
ATOM 1269 C C . GLU A 1 163 ? -33.804 9.758 17.251 1.00 52.44 163 GLU A C 1
ATOM 1271 O O . GLU A 1 163 ? -35.014 9.868 17.433 1.00 52.44 163 GLU A O 1
ATOM 1276 N N . ALA A 1 164 ? -33.124 8.719 17.745 1.00 52.19 164 ALA A N 1
ATOM 1277 C CA . ALA A 1 164 ? -33.739 7.615 18.491 1.00 52.19 164 ALA A CA 1
ATOM 1278 C C . ALA A 1 164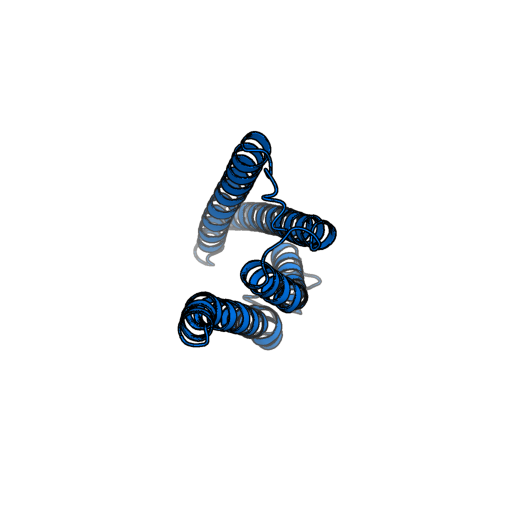 ? -33.671 7.779 20.026 1.00 52.19 164 ALA A C 1
ATOM 1280 O O . ALA A 1 164 ? -33.899 6.806 20.753 1.00 52.19 164 ALA A O 1
ATOM 1281 N N . LYS A 1 165 ? -33.317 8.968 20.534 1.00 42.31 165 LYS A N 1
ATOM 1282 C CA . LYS A 1 165 ? -33.160 9.249 21.966 1.00 42.31 165 LYS A CA 1
ATOM 1283 C C . LYS A 1 165 ? -33.822 10.562 22.361 1.00 42.31 165 LYS A C 1
ATOM 1285 O O . LYS A 1 165 ? -34.398 10.582 23.471 1.00 42.31 165 LYS A O 1
#

Secondary structure (DSSP, 8-state):
--------HHHHHHHHHHHHHHHHHHHHHHHHHHHHHHHT-TTS-HHHHHHHHHHHHHHHHHHHHHHHHHHHHHHHHHHTGGGS-HHHHHHHHHHHHHHHHHHHHHHHHHHHHH--GGGGGG-TTTS-HHHIIIIIIIHHHHHHHHHHHHHHHHHHHHHHHHTT-

InterPro domains:
  IPR056119 Domain of unknown function DUF7702 [PF24800] (18-153)